Protein AF-A0A2V2XM21-F1 (afdb_monomer)

Foldseek 3Di:
DPDPCLQVVQQLLLCVLLQDPVNHPPVSHDDPQWDWDTGSNDIDIDHDLVSQVVSVVSSVVSCVVVVHDDDPPDDRPDCWDADLQWIHNHLADIHGHPVRVVVVVPDDDPVPDDPVRVCSVVSSLVSSCVSNVHDPVVPDPPDDDDDDDDDDD

Solvent-accessible surface area (backbone atoms only — not comparable to full-atom values): 9467 Å² total; per-residue (Å²): 136,91,54,91,61,48,57,61,55,37,30,53,52,43,26,47,39,62,25,31,60,93,73,31,62,68,95,72,19,63,56,93,74,44,47,70,50,69,56,41,85,47,78,45,71,46,56,53,72,70,54,35,53,54,51,50,54,50,31,51,52,40,24,56,76,67,74,45,88,75,74,86,87,70,82,78,92,59,64,57,51,74,55,91,53,28,30,32,63,46,98,84,44,79,42,76,23,70,70,44,54,53,52,61,70,69,50,66,59,83,94,66,54,49,70,70,55,49,50,54,50,53,52,49,54,52,50,54,22,61,70,69,72,46,69,63,73,84,80,60,76,88,62,95,71,79,95,76,88,93,76,88,132

Secondary structure (DSSP, 8-state):
---TTHHHHHHHHHHHHTT-TTTS-TTTSPPTTSEEEEETTEEEEES-HHHHHHHHHHHHHHHHHTTPPPPS---TT-SSEEETTEEEEETTEEEE-HHHHHHHHTSPPGGG--HHHHHHHHHHHHHHHHHHT--GGGT----S---------

Sequence (153 aa):
MGYKAGPGNFQIITSAIAVVTTVVHRLWAAPPLVRIDVWVGNIRIAGSKSDVTLWEALVLRNADSCHASLGEERESGATQYTFCRCNLITHQTVSLSEKFVRSVRAMPTLNSLTILEMEFMASYFLYAAAILCTRLCDYYLFHQGSATTIIRT

Organism: Trypanosoma cruzi (NCBI:txid5693)

Mean predicted aligned error: 11.37 Å

Radius of gyration: 17.37 Å; Cα contacts (8 Å, |Δi|>4): 137; chains: 1; bounding box: 31×37×48 Å

pLDDT: mean 73.5, std 16.23, range [30.84, 93.31]

Structure (mmCIF, N/CA/C/O backbone):
data_AF-A0A2V2XM21-F1
#
_entry.id   AF-A0A2V2XM21-F1
#
loop_
_atom_site.group_PDB
_atom_site.id
_atom_site.type_symbol
_atom_site.label_atom_id
_atom_site.label_alt_id
_atom_site.label_comp_id
_atom_site.label_asym_id
_atom_site.label_entity_id
_atom_site.label_seq_id
_atom_site.pdbx_PDB_ins_code
_atom_site.Cartn_x
_atom_site.Cartn_y
_atom_site.Cartn_z
_atom_site.occupancy
_atom_site.B_iso_or_equiv
_atom_site.auth_seq_id
_atom_site.auth_comp_id
_atom_site.auth_asym_id
_atom_site.auth_atom_id
_atom_site.pdbx_PDB_model_num
ATOM 1 N N . MET A 1 1 ? 16.791 -8.523 -6.151 1.00 57.81 1 MET A N 1
ATOM 2 C CA . MET A 1 1 ? 16.284 -7.411 -6.992 1.00 57.81 1 MET A CA 1
ATOM 3 C C . MET A 1 1 ? 16.375 -7.811 -8.459 1.00 57.81 1 MET A C 1
ATOM 5 O O . MET A 1 1 ? 17.261 -8.586 -8.783 1.00 57.81 1 MET A O 1
ATOM 9 N N . GLY A 1 2 ? 15.469 -7.329 -9.319 1.00 74.25 2 GLY A N 1
ATOM 10 C CA . GLY A 1 2 ? 15.536 -7.560 -10.775 1.00 74.25 2 GLY A CA 1
ATOM 11 C C . GLY A 1 2 ? 14.771 -8.778 -11.310 1.00 74.25 2 GLY A C 1
ATOM 12 O O . GLY A 1 2 ? 14.839 -9.062 -12.500 1.00 74.25 2 GLY A O 1
ATOM 13 N N . TYR A 1 3 ? 14.018 -9.493 -10.467 1.00 76.44 3 TYR A N 1
ATOM 14 C CA . TYR A 1 3 ? 13.134 -10.561 -10.936 1.00 76.44 3 TYR A CA 1
ATOM 15 C C . TYR A 1 3 ? 11.843 -9.975 -11.510 1.00 76.44 3 TYR A C 1
ATOM 17 O O . TYR A 1 3 ? 11.184 -9.170 -10.850 1.00 76.44 3 TYR A O 1
ATOM 25 N N . LYS A 1 4 ? 11.458 -10.417 -12.710 1.00 76.06 4 LYS A N 1
ATOM 26 C CA . LYS A 1 4 ? 10.330 -9.868 -13.477 1.00 76.06 4 LYS A CA 1
ATOM 27 C C . LYS A 1 4 ? 8.998 -9.886 -12.715 1.00 76.06 4 LYS A C 1
ATOM 29 O O . LYS A 1 4 ? 8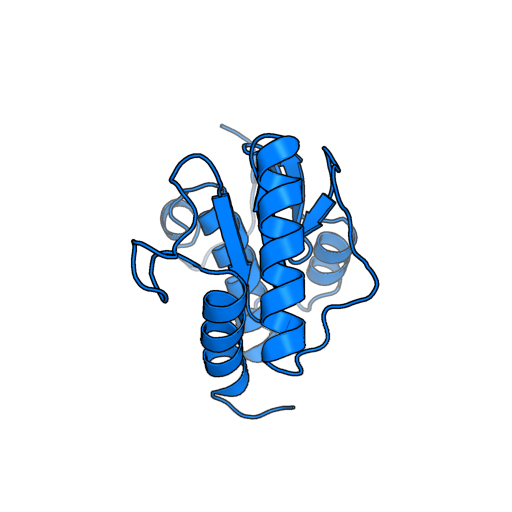.243 -8.928 -12.803 1.00 76.06 4 LYS A O 1
ATOM 34 N N . ALA A 1 5 ? 8.726 -10.931 -11.929 1.00 79.19 5 ALA A N 1
ATOM 35 C CA . ALA A 1 5 ? 7.512 -11.006 -11.106 1.00 79.19 5 ALA A CA 1
ATOM 36 C C . ALA A 1 5 ? 7.700 -10.471 -9.673 1.00 79.19 5 ALA A C 1
ATOM 38 O O . ALA A 1 5 ? 6.768 -10.502 -8.874 1.00 79.19 5 ALA A O 1
ATOM 39 N N . GLY A 1 6 ? 8.888 -9.957 -9.342 1.00 80.94 6 GLY A N 1
ATOM 40 C CA . GLY A 1 6 ? 9.203 -9.404 -8.025 1.00 80.94 6 GLY A CA 1
ATOM 41 C C . GLY A 1 6 ? 8.187 -8.355 -7.559 1.00 80.94 6 GLY A C 1
ATOM 42 O O . GLY A 1 6 ? 7.619 -8.544 -6.487 1.00 80.94 6 GLY A O 1
ATOM 43 N N . PRO A 1 7 ? 7.887 -7.311 -8.356 1.00 77.25 7 PRO A N 1
ATOM 44 C CA . PRO A 1 7 ? 6.923 -6.281 -7.966 1.00 77.25 7 PRO A CA 1
ATOM 45 C C . PRO A 1 7 ? 5.511 -6.820 -7.700 1.00 77.25 7 PRO A C 1
ATOM 47 O O . PRO A 1 7 ? 4.889 -6.429 -6.718 1.00 77.25 7 PRO A O 1
ATOM 50 N N . GLY A 1 8 ? 5.021 -7.748 -8.530 1.00 81.88 8 GLY A N 1
ATOM 51 C CA . GLY A 1 8 ? 3.691 -8.348 -8.366 1.00 81.88 8 GLY A CA 1
ATOM 52 C C . GLY A 1 8 ? 3.593 -9.245 -7.131 1.00 81.88 8 GLY A C 1
ATOM 53 O O . GLY A 1 8 ? 2.627 -9.161 -6.376 1.00 81.88 8 GLY A O 1
ATOM 54 N N . ASN A 1 9 ? 4.628 -10.045 -6.868 1.00 84.00 9 ASN A N 1
ATOM 55 C CA . ASN A 1 9 ? 4.696 -10.859 -5.654 1.00 84.00 9 ASN A CA 1
ATOM 56 C C . ASN A 1 9 ? 4.738 -9.977 -4.402 1.00 84.00 9 ASN A C 1
ATOM 58 O O . ASN A 1 9 ? 4.052 -10.259 -3.422 1.00 84.00 9 ASN A O 1
ATOM 62 N N . PHE A 1 10 ? 5.506 -8.886 -4.453 1.00 83.88 10 PHE A N 1
ATOM 63 C CA . PHE A 1 10 ? 5.593 -7.937 -3.350 1.00 83.88 10 PHE A CA 1
ATOM 64 C C . PHE A 1 10 ? 4.247 -7.251 -3.098 1.00 83.88 10 PHE A C 1
ATOM 66 O O . PHE A 1 10 ? 3.788 -7.242 -1.964 1.00 83.88 10 PHE A O 1
ATOM 73 N N . GLN A 1 11 ? 3.548 -6.819 -4.156 1.00 87.31 11 GLN A N 1
ATOM 74 C CA . GLN A 1 11 ? 2.197 -6.259 -4.055 1.00 87.31 11 GLN A CA 1
ATOM 75 C C . GLN A 1 11 ? 1.242 -7.198 -3.304 1.00 87.31 11 GLN A C 1
ATOM 77 O O . GLN A 1 11 ? 0.512 -6.737 -2.429 1.00 87.31 11 GLN A O 1
ATOM 82 N N . ILE A 1 12 ? 1.234 -8.497 -3.622 1.00 87.94 12 ILE A N 1
ATOM 83 C CA . ILE A 1 12 ? 0.342 -9.476 -2.977 1.00 87.94 12 ILE A CA 1
ATOM 84 C C . ILE A 1 12 ? 0.697 -9.641 -1.497 1.00 87.94 12 ILE A C 1
ATOM 86 O O . ILE A 1 12 ? -0.188 -9.570 -0.645 1.00 87.94 12 ILE A O 1
ATOM 90 N N . ILE A 1 13 ? 1.984 -9.815 -1.185 1.00 90.06 13 ILE A N 1
ATOM 91 C CA . ILE A 1 13 ? 2.459 -9.998 0.192 1.00 90.06 13 ILE A CA 1
ATOM 92 C C . ILE A 1 13 ? 2.146 -8.757 1.034 1.00 90.06 13 ILE A C 1
ATOM 94 O O . ILE A 1 13 ? 1.541 -8.865 2.099 1.00 90.06 13 ILE A O 1
ATOM 98 N N . THR A 1 14 ? 2.488 -7.568 0.540 1.00 91.19 14 THR A N 1
ATOM 99 C CA . THR A 1 14 ? 2.218 -6.305 1.232 1.00 91.19 14 THR A CA 1
ATOM 100 C C . THR A 1 14 ? 0.715 -6.059 1.379 1.00 91.19 14 THR A C 1
ATOM 102 O O . THR A 1 14 ? 0.283 -5.584 2.424 1.00 91.19 14 THR A O 1
ATOM 105 N N . SER A 1 15 ? -0.106 -6.458 0.401 1.00 91.44 15 SER A N 1
ATOM 106 C CA . SER A 1 15 ? -1.573 -6.373 0.502 1.00 91.44 15 SER A CA 1
ATOM 107 C C . SER A 1 15 ? -2.149 -7.312 1.561 1.00 91.44 15 SER A C 1
ATOM 109 O O . SER A 1 15 ? -3.106 -6.946 2.241 1.00 91.44 15 SER A O 1
ATOM 111 N N . ALA A 1 16 ? -1.565 -8.501 1.736 1.00 92.31 16 ALA A N 1
ATOM 112 C CA . ALA A 1 16 ? -1.955 -9.427 2.794 1.00 92.31 16 ALA A CA 1
ATOM 113 C C . ALA A 1 16 ? -1.573 -8.892 4.184 1.00 92.31 16 ALA A C 1
ATOM 115 O O . ALA A 1 16 ? -2.406 -8.899 5.088 1.00 92.31 16 ALA A O 1
ATOM 116 N N . ILE A 1 17 ? -0.356 -8.353 4.336 1.00 92.62 17 ILE A N 1
ATOM 117 C CA . ILE A 1 17 ? 0.110 -7.709 5.579 1.00 92.62 17 ILE A CA 1
ATOM 118 C C . ILE A 1 17 ? -0.785 -6.518 5.944 1.00 92.62 17 ILE A C 1
ATOM 120 O O . ILE A 1 17 ? -1.172 -6.371 7.104 1.00 92.62 17 ILE A O 1
ATOM 124 N N . ALA A 1 18 ? -1.140 -5.706 4.944 1.00 92.00 18 ALA A N 1
ATOM 125 C CA . ALA A 1 18 ? -2.018 -4.548 5.070 1.00 92.00 18 ALA A CA 1
ATOM 126 C C . ALA A 1 18 ? -3.508 -4.905 5.183 1.00 92.00 18 ALA A C 1
ATOM 128 O O . ALA A 1 18 ? -4.330 -4.028 5.416 1.00 92.00 18 ALA A O 1
ATOM 129 N N . VAL A 1 19 ? -3.867 -6.183 5.040 1.00 92.06 19 VAL A N 1
ATOM 130 C CA . VAL A 1 19 ? -5.228 -6.684 5.268 1.00 92.06 19 VAL A CA 1
ATOM 131 C C . VAL A 1 19 ? -6.251 -6.086 4.281 1.00 92.06 19 VAL A C 1
ATOM 133 O O . VAL A 1 19 ? -7.395 -5.766 4.615 1.00 92.06 19 VAL A O 1
ATOM 136 N N . VAL A 1 20 ? -5.823 -5.949 3.020 1.00 89.31 20 VAL A N 1
ATOM 137 C CA . VAL A 1 20 ? -6.618 -5.393 1.913 1.00 89.31 20 VAL A CA 1
ATOM 138 C C . VAL A 1 20 ? -7.742 -6.350 1.515 1.00 89.31 20 VAL A C 1
ATOM 140 O O . VAL A 1 20 ? -7.506 -7.521 1.221 1.00 89.31 20 VAL A O 1
ATOM 143 N N . THR A 1 21 ? -8.967 -5.827 1.424 1.00 83.62 21 THR A N 1
ATOM 144 C CA . THR A 1 21 ? -10.221 -6.572 1.178 1.00 83.62 21 THR A CA 1
ATOM 145 C C . THR A 1 21 ? -10.242 -7.437 -0.086 1.00 83.62 21 THR A C 1
ATOM 147 O O . THR A 1 21 ? -11.028 -8.378 -0.161 1.00 83.62 21 THR A O 1
ATOM 150 N N . THR A 1 22 ? -9.417 -7.129 -1.088 1.00 85.06 22 THR A N 1
ATOM 151 C CA . THR A 1 22 ? -9.307 -7.907 -2.333 1.00 85.06 22 THR A CA 1
ATOM 152 C C . THR A 1 22 ? -8.387 -9.121 -2.209 1.00 85.06 22 THR A C 1
ATOM 154 O O . THR A 1 22 ? -8.439 -10.002 -3.062 1.00 85.06 22 THR A O 1
ATOM 157 N N . VAL A 1 23 ? -7.541 -9.166 -1.175 1.00 86.81 23 VAL A N 1
ATOM 158 C CA . VAL A 1 23 ? -6.522 -10.208 -0.972 1.00 86.81 23 VAL A CA 1
ATOM 159 C C . VAL A 1 23 ? -6.833 -11.066 0.248 1.00 86.81 23 VAL A C 1
ATOM 161 O O . VAL A 1 23 ? -6.596 -12.271 0.223 1.00 86.81 23 VAL A O 1
ATOM 164 N N . VAL A 1 24 ? -7.384 -10.473 1.309 1.00 86.38 24 VAL A N 1
ATOM 165 C CA . VAL A 1 24 ? -7.716 -11.186 2.549 1.00 86.38 24 VAL A CA 1
ATOM 166 C C . VAL A 1 24 ? -9.216 -11.402 2.699 1.00 86.38 24 VAL A C 1
ATOM 168 O O . VAL A 1 24 ? -10.043 -10.687 2.133 1.00 86.38 24 VAL A O 1
ATOM 171 N N . HIS A 1 25 ? -9.585 -12.391 3.512 1.00 87.12 25 HIS A N 1
ATOM 172 C CA . HIS A 1 25 ? -10.983 -12.687 3.792 1.00 87.12 25 HIS A CA 1
ATOM 173 C C . HIS A 1 25 ? -11.693 -11.484 4.436 1.00 87.12 25 HIS A C 1
ATOM 175 O O . HIS A 1 25 ? -11.171 -10.867 5.364 1.00 87.12 25 HIS A O 1
ATOM 181 N N . ARG A 1 26 ? -12.927 -11.190 4.002 1.00 80.12 26 ARG A N 1
ATOM 182 C CA . ARG A 1 26 ? -13.697 -10.000 4.421 1.00 80.12 26 ARG A CA 1
ATOM 183 C C . ARG A 1 26 ? -13.805 -9.823 5.940 1.00 80.12 26 ARG A C 1
ATOM 185 O O . ARG A 1 26 ? -13.796 -8.697 6.409 1.00 80.12 26 ARG A O 1
ATOM 192 N N . LEU A 1 27 ? -13.907 -10.917 6.697 1.00 82.75 27 LEU A N 1
ATOM 193 C CA . LEU A 1 27 ? -14.004 -10.878 8.169 1.00 82.75 27 LEU A CA 1
ATOM 194 C C . LEU A 1 27 ? -12.739 -10.341 8.860 1.00 82.75 27 LEU A C 1
ATOM 196 O O . LEU A 1 27 ? -12.796 -9.967 10.023 1.00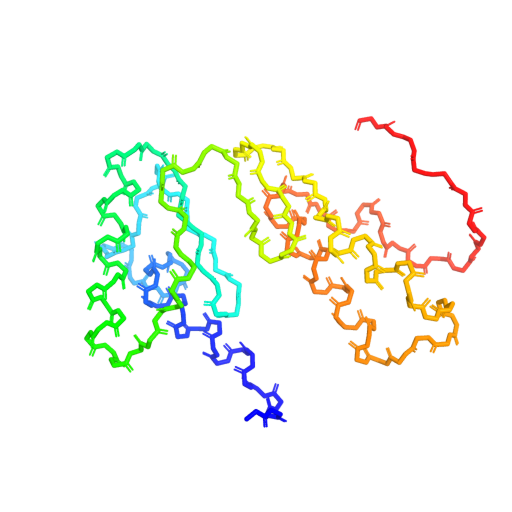 82.75 27 LEU A O 1
ATOM 200 N N . TRP A 1 28 ? -11.610 -10.359 8.158 1.00 82.19 28 TRP A N 1
ATOM 201 C CA . TRP A 1 28 ? -10.307 -9.927 8.654 1.00 82.19 28 TRP A CA 1
ATOM 202 C C . TRP A 1 28 ? -9.944 -8.575 8.041 1.00 82.19 28 TRP A C 1
ATOM 204 O O . TRP A 1 28 ? -9.173 -7.831 8.629 1.00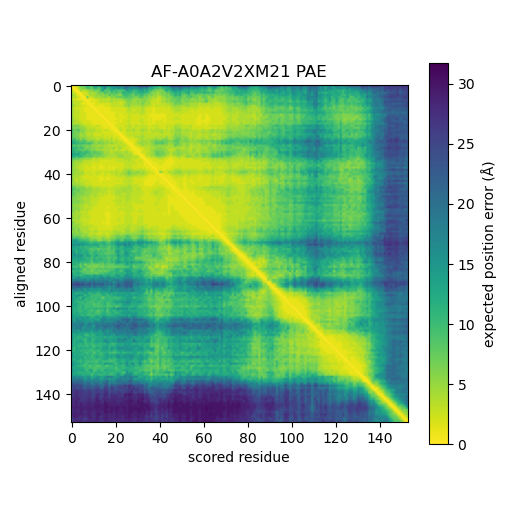 82.19 28 TRP A O 1
ATOM 214 N N . ALA A 1 29 ? -10.531 -8.265 6.882 1.00 84.00 29 ALA A N 1
ATOM 215 C CA . ALA A 1 29 ? -10.328 -7.051 6.118 1.00 84.00 29 ALA A CA 1
ATOM 216 C C . ALA A 1 29 ? -10.709 -5.774 6.876 1.00 84.00 29 ALA A C 1
ATOM 218 O O . ALA A 1 29 ? -11.624 -5.762 7.703 1.00 84.00 29 ALA A O 1
ATOM 219 N N . ALA A 1 30 ? -10.039 -4.678 6.522 1.00 83.25 30 ALA A N 1
ATOM 220 C CA . ALA A 1 30 ? -10.387 -3.370 7.048 1.00 83.25 30 ALA A CA 1
ATOM 221 C C . ALA A 1 30 ? -11.845 -2.986 6.730 1.00 83.25 30 ALA A C 1
ATOM 223 O O . ALA A 1 30 ? -12.323 -3.234 5.615 1.00 83.25 30 ALA A O 1
ATOM 224 N N . PRO A 1 31 ? -12.578 -2.394 7.695 1.00 82.69 31 PRO A N 1
ATOM 225 C CA . PRO A 1 31 ? -13.938 -1.938 7.466 1.00 82.69 31 PRO A CA 1
ATOM 226 C C . PRO A 1 31 ? -13.939 -0.794 6.441 1.00 82.69 31 PRO A C 1
ATOM 228 O O . PRO A 1 31 ? -12.949 -0.072 6.339 1.00 82.69 31 PRO A O 1
ATOM 231 N N . PRO A 1 32 ? -15.059 -0.539 5.737 1.00 78.75 32 PRO A N 1
ATOM 232 C CA . PRO A 1 32 ? -15.133 0.484 4.682 1.00 78.75 32 PRO A CA 1
ATOM 233 C C . PRO A 1 32 ? -14.762 1.912 5.122 1.00 78.75 32 PRO A C 1
ATOM 235 O O . PRO A 1 32 ? -14.487 2.768 4.284 1.00 78.75 32 PRO A O 1
ATOM 238 N N . LEU A 1 33 ? -14.780 2.173 6.431 1.00 83.69 33 LEU A N 1
ATOM 239 C CA . LEU A 1 33 ? -14.387 3.442 7.046 1.00 83.69 33 LEU A CA 1
ATOM 240 C C . LEU A 1 33 ? -12.868 3.678 7.022 1.00 83.69 33 LEU A C 1
ATOM 242 O O . LEU A 1 33 ? -12.426 4.817 7.157 1.00 83.69 33 LEU A O 1
ATOM 246 N N . VAL A 1 34 ? -12.078 2.621 6.823 1.00 85.81 34 VAL A N 1
ATOM 247 C CA . VAL A 1 34 ? -10.618 2.668 6.756 1.00 85.81 34 VAL A CA 1
ATOM 248 C C . VAL A 1 34 ? -10.186 2.354 5.340 1.00 85.81 34 VAL A C 1
ATOM 250 O O . VAL A 1 34 ? -10.433 1.272 4.809 1.00 85.81 34 VAL A O 1
ATOM 253 N N . ARG A 1 35 ? -9.525 3.322 4.713 1.00 86.25 35 ARG A N 1
ATOM 254 C CA . ARG A 1 35 ? -8.944 3.159 3.386 1.00 86.25 35 ARG A CA 1
ATOM 255 C C . ARG A 1 35 ? -7.517 2.667 3.529 1.00 86.25 35 ARG A C 1
ATOM 257 O O . ARG A 1 35 ? -6.710 3.309 4.198 1.00 86.25 35 ARG A O 1
ATOM 264 N N . ILE A 1 36 ? -7.233 1.541 2.887 1.00 86.75 36 ILE A N 1
ATOM 265 C CA . ILE A 1 36 ? -5.899 0.960 2.820 1.00 86.75 36 ILE A CA 1
ATOM 266 C C . ILE A 1 36 ? -5.473 0.938 1.358 1.00 86.75 36 ILE A C 1
ATOM 268 O O . ILE A 1 36 ? -6.051 0.208 0.555 1.00 86.75 36 ILE A O 1
ATOM 272 N N . ASP A 1 37 ? -4.457 1.732 1.036 1.00 85.75 37 ASP A N 1
ATOM 273 C CA . ASP A 1 37 ? -3.844 1.772 -0.286 1.00 85.75 37 ASP A CA 1
ATOM 274 C C . ASP A 1 37 ? -2.490 1.059 -0.214 1.00 85.75 37 ASP A C 1
ATOM 276 O O . ASP A 1 37 ? -1.638 1.408 0.604 1.00 85.75 37 ASP A O 1
ATOM 280 N N . VAL A 1 38 ? -2.266 0.069 -1.078 1.00 86.94 38 VAL A N 1
ATOM 281 C CA . VAL A 1 38 ? -0.986 -0.647 -1.157 1.00 86.94 38 VAL A CA 1
ATOM 282 C C . VAL A 1 38 ? -0.378 -0.472 -2.532 1.00 86.94 38 VAL A C 1
ATOM 284 O O . VAL A 1 38 ? -1.039 -0.703 -3.544 1.00 86.94 38 VAL A O 1
ATOM 287 N N . TRP A 1 39 ? 0.902 -0.113 -2.562 1.00 85.94 39 TRP A N 1
ATOM 288 C CA . TRP A 1 39 ? 1.668 -0.004 -3.794 1.00 85.94 39 TRP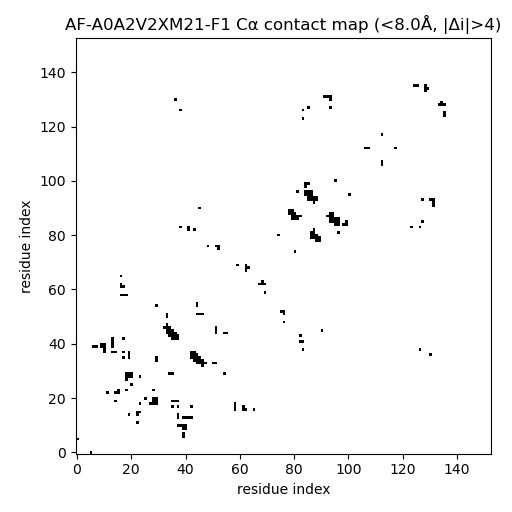 A CA 1
ATOM 289 C C . TRP A 1 39 ? 3.056 -0.615 -3.657 1.00 85.94 39 TRP A C 1
ATOM 291 O O . TRP A 1 39 ? 3.963 -0.035 -3.050 1.00 85.94 39 TRP A O 1
ATOM 301 N N . VAL A 1 40 ? 3.216 -1.778 -4.281 1.00 84.06 40 VAL A N 1
ATOM 302 C CA . VAL A 1 40 ? 4.376 -2.662 -4.224 1.00 84.06 40 VAL A CA 1
ATOM 303 C C . VAL A 1 40 ? 4.728 -2.976 -2.775 1.00 84.06 40 VAL A C 1
ATOM 305 O O . VAL A 1 40 ? 4.212 -3.943 -2.239 1.00 84.06 40 VAL A O 1
ATOM 308 N N . GLY A 1 41 ? 5.572 -2.160 -2.143 1.00 84.12 41 GLY A N 1
ATOM 309 C CA . GLY A 1 41 ? 5.993 -2.309 -0.749 1.00 84.12 41 GLY A CA 1
ATOM 310 C C . GLY A 1 41 ? 5.482 -1.227 0.196 1.00 84.12 41 GLY A C 1
ATOM 311 O O . GLY A 1 41 ? 5.761 -1.286 1.387 1.00 84.12 41 GLY A O 1
ATOM 312 N N . ASN A 1 42 ? 4.773 -0.224 -0.318 1.00 86.25 42 ASN A N 1
ATOM 313 C CA . ASN A 1 42 ? 4.300 0.909 0.466 1.00 86.25 42 ASN A CA 1
ATOM 314 C C . ASN A 1 42 ? 2.851 0.670 0.899 1.00 86.25 42 ASN A C 1
ATOM 316 O O . ASN A 1 42 ? 2.042 0.199 0.097 1.00 86.25 42 ASN A O 1
ATOM 320 N N . ILE A 1 43 ? 2.521 1.033 2.139 1.00 88.00 43 ILE A N 1
ATOM 321 C CA . ILE A 1 43 ? 1.173 0.927 2.713 1.00 88.00 43 ILE A CA 1
ATOM 322 C C . ILE A 1 43 ? 0.727 2.308 3.182 1.00 88.00 43 ILE A C 1
ATOM 324 O O . ILE A 1 43 ? 1.452 2.985 3.908 1.00 88.00 43 ILE A O 1
ATOM 328 N N . ARG A 1 44 ? -0.466 2.722 2.769 1.00 87.38 44 ARG A N 1
ATOM 329 C CA . ARG A 1 44 ? -1.135 3.939 3.218 1.00 87.38 44 ARG A CA 1
ATOM 330 C C . ARG A 1 44 ? -2.416 3.542 3.933 1.00 87.38 44 ARG A C 1
ATOM 332 O O . ARG A 1 44 ? -3.234 2.825 3.370 1.00 87.38 44 ARG A O 1
ATOM 339 N N . ILE A 1 45 ? -2.591 4.034 5.155 1.00 88.00 45 ILE A N 1
ATOM 340 C CA . ILE A 1 45 ? -3.797 3.838 5.964 1.00 88.00 45 ILE A CA 1
ATOM 341 C C . ILE A 1 45 ? -4.408 5.213 6.192 1.00 88.00 45 ILE A C 1
ATOM 343 O O . ILE A 1 45 ? -3.722 6.142 6.615 1.00 88.00 45 ILE A O 1
ATOM 347 N N . ALA A 1 46 ? -5.686 5.362 5.876 1.00 86.12 46 ALA A N 1
ATOM 348 C CA . ALA A 1 46 ? -6.361 6.641 5.966 1.00 86.12 46 ALA A CA 1
ATOM 349 C C . ALA A 1 46 ? -7.779 6.455 6.525 1.00 86.12 46 ALA A C 1
ATOM 351 O O . ALA A 1 46 ? -8.524 5.584 6.079 1.00 86.12 46 ALA A O 1
ATOM 352 N N . GLY A 1 47 ? -8.166 7.288 7.487 1.00 85.88 47 GLY A N 1
ATOM 353 C CA . GLY A 1 47 ? -9.434 7.182 8.208 1.00 85.88 47 GLY A CA 1
ATOM 354 C C . GLY A 1 47 ? -9.444 8.085 9.439 1.00 85.88 47 GLY A C 1
ATOM 355 O O . GLY A 1 47 ? -8.674 9.045 9.516 1.00 85.88 47 GLY A O 1
ATOM 356 N N . SER A 1 48 ? -10.298 7.777 10.419 1.00 86.62 48 SER A N 1
ATOM 357 C CA . SER A 1 48 ? -10.261 8.472 11.710 1.00 86.62 48 SER A CA 1
ATOM 358 C C . SER A 1 48 ? -8.938 8.199 12.437 1.00 86.62 48 SER A C 1
ATOM 360 O O . SER A 1 48 ? -8.304 7.168 12.220 1.00 86.62 48 SER A O 1
ATOM 362 N N . LYS A 1 49 ? -8.514 9.099 13.334 1.00 85.81 49 LYS A N 1
ATOM 363 C CA . LYS A 1 49 ? -7.260 8.926 14.088 1.00 85.81 49 LYS A CA 1
ATOM 364 C C . LYS A 1 49 ? -7.224 7.596 14.850 1.00 85.81 49 LYS A C 1
ATOM 366 O O . LYS A 1 49 ? -6.218 6.900 14.797 1.00 85.81 49 LYS A O 1
ATOM 371 N N . SER A 1 50 ? -8.318 7.238 15.526 1.00 87.44 50 SER A N 1
ATOM 372 C CA . SER A 1 50 ? -8.427 5.975 16.265 1.00 87.44 50 SER A CA 1
ATOM 373 C C . SER A 1 50 ? -8.330 4.762 15.349 1.00 87.44 50 SER A C 1
ATOM 375 O O . SER A 1 50 ? -7.643 3.802 15.688 1.00 87.44 50 SER A O 1
ATOM 377 N N . ASP A 1 51 ? -8.967 4.821 14.178 1.00 89.06 51 ASP A N 1
ATOM 378 C CA . ASP A 1 51 ? -8.905 3.722 13.222 1.00 89.06 51 ASP A CA 1
ATOM 379 C C . ASP A 1 51 ? -7.500 3.580 12.635 1.00 89.06 51 ASP A C 1
ATOM 381 O O . ASP A 1 51 ? -6.960 2.480 12.602 1.00 89.06 51 ASP A O 1
ATOM 385 N N . VAL A 1 52 ? -6.877 4.686 12.215 1.00 88.19 52 VAL A N 1
ATOM 386 C CA . VAL A 1 52 ? -5.513 4.677 11.667 1.00 88.19 52 VAL A CA 1
ATOM 387 C C . VAL A 1 52 ? -4.537 4.078 12.676 1.00 88.19 52 VAL A C 1
ATOM 389 O O . VAL A 1 52 ? -3.772 3.197 12.305 1.00 88.19 52 VAL A O 1
ATOM 392 N N . THR A 1 53 ? -4.604 4.473 13.952 1.00 89.62 53 THR A N 1
ATOM 393 C CA . THR A 1 53 ? -3.740 3.911 15.002 1.00 89.62 53 THR A CA 1
ATOM 394 C C . THR A 1 53 ? -3.980 2.414 15.219 1.00 89.62 53 THR A C 1
ATOM 396 O O . THR A 1 53 ? -3.022 1.652 15.351 1.00 89.62 53 THR A O 1
ATOM 399 N N . LEU A 1 54 ? -5.242 1.970 15.238 1.00 90.75 54 LEU A N 1
ATOM 400 C CA . LEU A 1 54 ? -5.579 0.552 15.391 1.00 90.75 54 LEU A CA 1
ATOM 401 C C . LEU A 1 54 ? -5.030 -0.283 14.226 1.00 90.75 54 LEU A C 1
ATOM 403 O O . LEU A 1 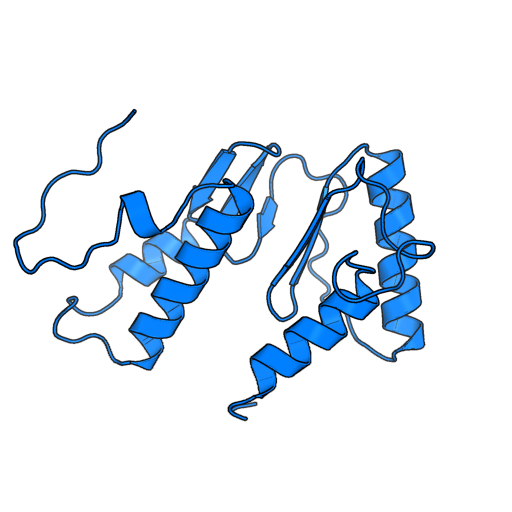54 ? -4.408 -1.325 14.440 1.00 90.75 54 LEU A O 1
ATOM 407 N N . TRP A 1 55 ? -5.252 0.178 12.996 1.00 91.25 55 TRP A N 1
ATOM 408 C CA . TRP A 1 55 ? -4.822 -0.533 11.796 1.00 91.25 55 TRP A CA 1
ATOM 409 C C . TRP A 1 55 ? -3.312 -0.483 11.603 1.00 91.25 55 TRP A C 1
ATOM 411 O O . TRP A 1 55 ? -2.733 -1.487 11.205 1.00 91.25 55 TRP A O 1
ATOM 421 N N . GLU A 1 56 ? -2.654 0.620 11.954 1.00 90.75 56 GLU A N 1
ATOM 422 C CA . GLU A 1 56 ? -1.194 0.699 11.986 1.00 90.75 56 GLU A CA 1
ATOM 423 C C . GLU A 1 56 ? -0.612 -0.375 12.914 1.00 90.75 56 GLU A C 1
ATOM 425 O O . GLU A 1 56 ? 0.228 -1.165 12.485 1.00 90.75 56 GLU A O 1
ATOM 430 N N . ALA A 1 57 ? -1.112 -0.489 14.150 1.00 91.88 57 ALA A N 1
ATOM 431 C CA . ALA A 1 57 ? -0.662 -1.522 15.084 1.00 91.88 57 ALA A CA 1
ATOM 432 C C . ALA A 1 57 ? -0.880 -2.947 14.540 1.00 91.88 57 ALA A C 1
ATOM 434 O O . ALA A 1 57 ? -0.028 -3.822 14.713 1.00 91.88 57 ALA A O 1
ATOM 435 N N . LEU A 1 58 ? -1.998 -3.181 13.847 1.00 92.25 58 LEU A N 1
ATOM 436 C CA . LEU A 1 58 ? -2.311 -4.474 13.243 1.00 92.25 58 LEU A CA 1
ATOM 437 C C . LEU A 1 58 ? -1.367 -4.808 12.079 1.00 92.25 58 LEU A C 1
ATOM 439 O O . LEU A 1 58 ? -0.851 -5.924 12.007 1.00 92.25 58 LEU A O 1
ATOM 443 N N . VAL A 1 59 ? -1.082 -3.837 11.211 1.00 91.88 59 VAL A N 1
ATOM 444 C CA . VAL A 1 59 ? -0.119 -3.981 10.111 1.00 91.88 59 VAL A CA 1
ATOM 445 C C . VAL A 1 59 ? 1.284 -4.267 10.640 1.00 91.88 59 VAL A C 1
ATOM 447 O O . VAL A 1 59 ? 1.952 -5.163 10.127 1.00 91.88 59 VAL A O 1
ATOM 450 N N . LEU A 1 60 ? 1.713 -3.576 11.700 1.00 91.56 60 LEU A N 1
ATOM 451 C CA . LEU A 1 60 ? 3.003 -3.828 12.345 1.00 91.56 60 LEU A CA 1
ATOM 452 C C . LEU A 1 60 ? 3.087 -5.246 12.913 1.00 91.56 60 LEU A C 1
ATOM 454 O O . LEU A 1 60 ? 4.073 -5.942 12.681 1.00 91.56 60 LEU A O 1
ATOM 458 N N . ARG A 1 61 ? 2.035 -5.701 13.602 1.00 93.25 61 ARG A N 1
ATOM 459 C CA . ARG A 1 61 ? 1.964 -7.065 14.140 1.00 93.25 61 ARG A CA 1
ATOM 460 C C . ARG A 1 61 ? 2.030 -8.116 13.032 1.00 93.25 61 ARG A C 1
ATOM 462 O O . ARG A 1 61 ? 2.698 -9.138 13.191 1.00 93.25 61 ARG A O 1
ATOM 469 N N . ASN A 1 62 ? 1.323 -7.892 11.927 1.00 93.31 62 ASN A N 1
ATOM 470 C CA . ASN A 1 62 ? 1.329 -8.806 10.789 1.00 93.31 62 ASN A CA 1
ATOM 471 C C . ASN A 1 62 ? 2.700 -8.850 10.119 1.00 93.31 62 ASN A C 1
ATOM 473 O O . ASN A 1 62 ? 3.189 -9.933 9.819 1.00 93.31 62 ASN A O 1
ATOM 477 N N . ALA A 1 63 ? 3.333 -7.692 9.928 1.00 92.06 63 ALA A N 1
ATOM 478 C CA . ALA A 1 63 ? 4.677 -7.615 9.377 1.00 92.06 63 ALA A CA 1
ATOM 479 C C . ALA A 1 63 ? 5.678 -8.384 10.251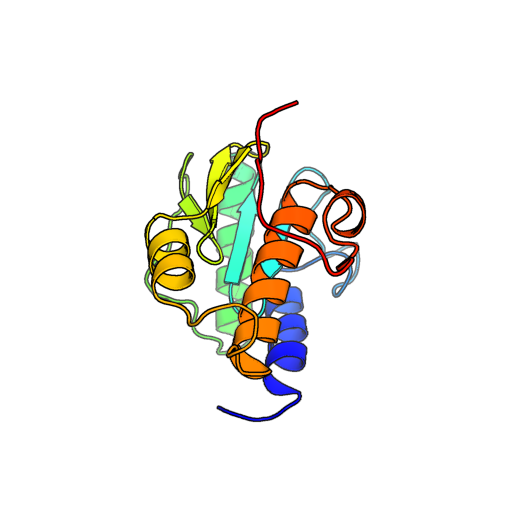 1.00 92.06 63 ALA A C 1
ATOM 481 O O . ALA A 1 63 ? 6.403 -9.225 9.729 1.00 92.06 63 ALA A O 1
ATOM 482 N N . ASP A 1 64 ? 5.642 -8.185 11.570 1.00 93.12 64 ASP A N 1
ATOM 483 C CA . ASP A 1 64 ? 6.494 -8.904 12.525 1.00 93.12 64 ASP A CA 1
ATOM 484 C C . ASP A 1 64 ? 6.253 -10.423 12.487 1.00 93.12 64 ASP A C 1
ATOM 486 O O . ASP A 1 64 ? 7.191 -11.211 12.358 1.00 93.12 64 ASP A O 1
ATOM 490 N N . SER A 1 65 ? 4.981 -10.839 12.458 1.00 92.06 65 SER A N 1
ATOM 491 C CA . SER A 1 65 ? 4.592 -12.254 12.324 1.00 92.06 65 SER A CA 1
ATOM 492 C C . SER A 1 65 ? 5.073 -12.879 11.009 1.00 92.06 65 SER A C 1
ATOM 494 O O . SER A 1 65 ? 5.327 -14.079 10.946 1.00 92.06 65 SER A O 1
ATOM 496 N N . CYS A 1 66 ? 5.186 -12.076 9.950 1.00 90.25 66 CYS A N 1
ATOM 497 C CA . CYS A 1 66 ? 5.703 -12.483 8.647 1.00 90.25 66 CYS A CA 1
ATOM 498 C C . CYS A 1 66 ? 7.220 -12.278 8.503 1.00 90.25 66 CYS A C 1
ATOM 500 O O . CYS A 1 66 ? 7.744 -12.479 7.408 1.00 90.25 66 CYS A O 1
ATOM 502 N N . HIS A 1 67 ? 7.922 -11.859 9.564 1.00 91.25 67 HIS A N 1
ATOM 503 C CA . HIS A 1 67 ? 9.338 -11.480 9.532 1.00 91.25 67 HIS A CA 1
ATOM 504 C C . HIS A 1 67 ? 9.669 -10.440 8.443 1.00 91.25 67 HIS A C 1
ATOM 506 O O . HIS A 1 67 ? 10.754 -10.441 7.858 1.00 91.25 67 HIS A O 1
ATOM 512 N N . ALA A 1 68 ? 8.717 -9.551 8.154 1.00 89.38 68 ALA A N 1
ATOM 513 C CA . ALA A 1 68 ? 8.849 -8.473 7.190 1.00 89.38 68 ALA A CA 1
ATOM 514 C C . ALA A 1 68 ? 9.257 -7.176 7.898 1.00 89.38 68 ALA A C 1
ATOM 516 O O . ALA A 1 68 ? 8.601 -6.726 8.838 1.00 89.38 68 ALA A O 1
ATOM 517 N N . SER A 1 69 ? 10.321 -6.535 7.417 1.00 85.44 69 SER A N 1
ATOM 518 C CA . SER A 1 69 ? 10.714 -5.209 7.885 1.00 85.44 69 SER A CA 1
ATOM 519 C C . SER A 1 69 ? 9.892 -4.125 7.185 1.00 85.44 69 SER A C 1
ATOM 521 O O . SER A 1 69 ? 9.794 -4.076 5.959 1.00 85.44 69 SER A O 1
ATOM 523 N N . LEU A 1 70 ? 9.303 -3.229 7.976 1.00 80.75 70 LEU A N 1
ATOM 524 C CA . LEU A 1 70 ? 8.695 -1.990 7.492 1.00 80.75 70 LEU A CA 1
ATOM 525 C C . LEU A 1 70 ? 9.662 -0.840 7.764 1.00 80.75 70 LEU A C 1
ATOM 527 O O . LEU A 1 70 ? 10.213 -0.768 8.865 1.00 80.75 70 LEU A O 1
ATOM 531 N N . GLY A 1 71 ? 9.850 0.033 6.770 1.00 72.94 71 GLY A N 1
ATOM 532 C CA . GLY A 1 71 ? 10.812 1.137 6.810 1.00 72.94 71 GLY A CA 1
ATOM 533 C C . GLY A 1 71 ? 10.694 2.028 8.053 1.00 72.94 71 GLY A C 1
ATOM 534 O O . GLY A 1 71 ? 9.646 2.089 8.703 1.00 72.94 71 GLY A O 1
ATOM 535 N N . GLU A 1 72 ? 11.798 2.699 8.382 1.00 64.69 72 GLU A N 1
ATOM 536 C CA . GLU A 1 72 ? 11.911 3.597 9.541 1.00 64.69 72 GLU A CA 1
ATOM 537 C C . GLU A 1 72 ? 11.179 4.935 9.327 1.00 64.69 72 GLU A C 1
ATOM 539 O O . GLU A 1 72 ? 10.692 5.523 10.291 1.00 64.69 72 GLU A O 1
ATOM 544 N N . GLU A 1 73 ? 11.027 5.387 8.074 1.00 66.44 73 GLU A N 1
ATOM 545 C CA . GLU A 1 73 ? 10.170 6.526 7.712 1.00 66.44 73 GLU A CA 1
ATOM 546 C C . GLU A 1 73 ? 8.691 6.134 7.865 1.00 66.44 73 GLU A C 1
ATOM 548 O O . GLU A 1 73 ? 8.062 5.604 6.947 1.00 66.44 73 GLU A O 1
ATOM 553 N N . ARG A 1 74 ? 8.140 6.374 9.058 1.00 74.06 74 ARG A N 1
ATOM 554 C CA . ARG A 1 74 ? 6.720 6.189 9.376 1.00 74.06 74 ARG A CA 1
ATOM 555 C C . ARG A 1 74 ? 6.109 7.531 9.745 1.00 74.06 74 ARG A C 1
ATOM 557 O O . ARG A 1 74 ? 6.452 8.121 10.765 1.00 74.06 74 ARG A O 1
ATOM 564 N N . GLU A 1 75 ? 5.180 7.998 8.925 1.00 75.00 75 GLU A N 1
ATOM 565 C CA . GLU A 1 75 ? 4.449 9.244 9.155 1.00 75.00 75 GLU A CA 1
ATOM 566 C C . GLU A 1 75 ? 3.044 8.923 9.691 1.00 75.00 75 GLU A C 1
ATOM 568 O O . GLU A 1 75 ? 2.078 8.826 8.935 1.00 75.00 75 GLU A O 1
ATOM 573 N N . SER A 1 76 ? 2.923 8.716 11.009 1.00 73.44 76 SER A N 1
ATOM 574 C CA . SER A 1 76 ? 1.629 8.454 11.661 1.00 73.44 76 SER A CA 1
ATOM 575 C C . SER A 1 76 ? 0.914 9.757 12.035 1.00 73.44 76 SER A C 1
ATOM 577 O O . SER A 1 76 ? 1.525 10.713 12.513 1.00 73.44 76 SER A O 1
ATOM 579 N N . GLY A 1 77 ? -0.403 9.811 11.813 1.00 74.25 77 GLY A N 1
ATOM 580 C CA . GLY A 1 77 ? -1.243 10.963 12.168 1.00 74.25 77 GLY A CA 1
ATOM 581 C C . GLY A 1 77 ? -1.020 12.226 11.327 1.00 74.25 77 GLY A C 1
ATOM 582 O O . GLY A 1 77 ? -1.521 13.291 11.692 1.00 74.25 77 GLY A O 1
ATOM 583 N N . ALA A 1 78 ? -0.289 12.123 10.215 1.00 76.12 78 ALA A N 1
ATOM 584 C CA . ALA A 1 78 ? -0.018 13.244 9.330 1.00 76.12 78 ALA A CA 1
ATOM 585 C C . ALA A 1 78 ? -1.261 13.622 8.506 1.00 76.12 78 ALA A C 1
ATOM 587 O O . ALA A 1 78 ? -1.920 12.774 7.902 1.00 76.12 78 ALA A O 1
ATOM 588 N N . THR A 1 79 ? -1.573 14.918 8.453 1.00 69.75 79 THR A N 1
ATOM 589 C CA . THR A 1 79 ? -2.581 15.460 7.526 1.00 69.75 79 THR A CA 1
ATOM 590 C C . THR A 1 79 ? -2.024 15.600 6.113 1.00 69.75 79 THR A C 1
ATOM 592 O O . THR A 1 79 ? -2.789 15.531 5.155 1.00 69.75 79 THR A O 1
ATOM 595 N N . GLN A 1 80 ? -0.700 15.744 5.987 1.00 69.19 80 GLN A N 1
ATOM 596 C CA . GLN A 1 80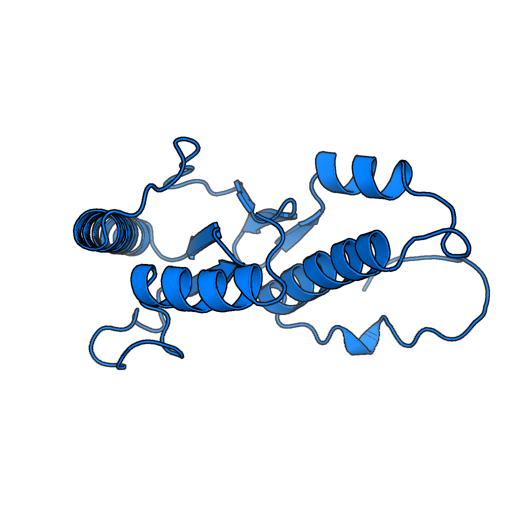 ? 0.025 15.777 4.725 1.00 69.19 80 GLN A CA 1
ATOM 597 C C . GLN A 1 80 ? 1.176 14.775 4.752 1.00 69.19 80 GLN A C 1
ATOM 599 O O . GLN A 1 80 ? 1.951 14.790 5.701 1.00 69.19 80 GLN A O 1
ATOM 604 N N . TYR A 1 81 ? 1.313 13.950 3.718 1.00 71.19 81 TYR A N 1
ATOM 605 C CA . TYR A 1 81 ? 2.438 13.019 3.598 1.00 71.19 81 TYR A CA 1
ATOM 606 C C . TYR A 1 81 ? 2.767 12.698 2.146 1.00 71.19 81 TYR A C 1
ATOM 608 O O . TYR A 1 81 ? 1.951 12.898 1.240 1.00 71.19 81 TYR A O 1
ATOM 616 N N . THR A 1 82 ? 3.972 12.177 1.921 1.00 70.12 82 THR A N 1
ATOM 617 C CA . THR A 1 82 ? 4.395 11.708 0.599 1.00 70.12 82 THR A CA 1
ATOM 618 C C . THR A 1 82 ? 4.216 10.199 0.503 1.00 70.12 82 THR A C 1
ATOM 620 O O . THR A 1 82 ? 4.894 9.446 1.190 1.00 70.12 82 THR A O 1
ATOM 623 N N . PHE A 1 83 ? 3.363 9.731 -0.404 1.00 70.50 83 PHE A N 1
ATOM 624 C CA . PHE A 1 83 ? 3.205 8.309 -0.696 1.00 70.50 83 PHE A CA 1
ATOM 625 C C . PHE A 1 83 ? 3.452 8.036 -2.170 1.00 70.50 83 PHE A C 1
ATOM 627 O O . PHE A 1 83 ? 2.881 8.695 -3.035 1.00 70.50 83 PHE A O 1
ATOM 634 N N . CYS A 1 84 ? 4.329 7.078 -2.476 1.00 71.62 84 CYS A N 1
ATOM 635 C CA . CYS A 1 84 ? 4.746 6.793 -3.853 1.00 71.62 84 CYS A CA 1
ATOM 636 C C . CYS A 1 84 ? 5.137 8.063 -4.625 1.00 71.62 84 CYS A C 1
ATOM 638 O O . CYS A 1 84 ? 4.737 8.260 -5.767 1.00 71.62 84 CYS A O 1
ATOM 640 N N . ARG A 1 85 ? 5.904 8.956 -3.979 1.00 71.12 85 ARG A N 1
ATOM 641 C CA . ARG A 1 85 ? 6.335 10.252 -4.539 1.00 71.12 85 ARG A CA 1
ATOM 642 C C . ARG A 1 85 ? 5.179 11.171 -4.977 1.00 71.12 85 ARG A C 1
ATOM 644 O O . ARG A 1 85 ? 5.414 12.133 -5.710 1.00 71.12 85 ARG A O 1
ATOM 651 N N . CYS A 1 86 ? 3.967 10.919 -4.498 1.00 67.56 86 CYS A N 1
ATOM 652 C CA . CYS A 1 86 ? 2.817 11.805 -4.593 1.00 67.56 86 CYS A CA 1
ATOM 653 C C . CYS A 1 86 ? 2.563 12.419 -3.213 1.00 67.56 86 CYS A C 1
ATOM 655 O O . CYS A 1 86 ? 2.508 11.709 -2.214 1.00 67.56 86 CYS A O 1
ATOM 657 N N . ASN A 1 87 ? 2.421 13.736 -3.155 1.00 68.75 87 ASN A N 1
ATOM 658 C CA . ASN A 1 87 ? 2.020 14.457 -1.959 1.00 68.75 87 ASN A CA 1
ATOM 659 C C . ASN A 1 87 ? 0.502 14.366 -1.800 1.00 68.75 87 ASN A C 1
ATOM 661 O O . ASN A 1 87 ? -0.260 14.737 -2.698 1.00 68.75 87 ASN A O 1
ATOM 665 N N . LEU A 1 88 ? 0.072 13.912 -0.634 1.00 64.75 88 LEU A N 1
ATOM 666 C CA . LEU A 1 88 ? -1.322 13.756 -0.257 1.00 64.75 88 LEU A CA 1
ATOM 667 C C . LEU A 1 88 ? -1.601 14.748 0.854 1.00 64.75 88 LEU A C 1
ATOM 669 O O . LEU A 1 88 ? -1.020 14.624 1.923 1.00 64.75 88 LEU A O 1
ATOM 673 N N . ILE A 1 89 ? -2.435 15.752 0.582 1.00 58.50 89 ILE A N 1
ATOM 674 C CA . ILE A 1 89 ? -2.677 16.872 1.510 1.00 58.50 89 ILE A CA 1
ATOM 675 C C . ILE A 1 89 ? -3.994 16.694 2.289 1.00 58.50 89 ILE A C 1
ATOM 677 O O . ILE A 1 89 ? -4.171 17.287 3.346 1.00 58.50 89 ILE A O 1
ATOM 681 N N . THR A 1 90 ? -4.889 15.839 1.781 1.00 57.94 90 THR A N 1
ATOM 682 C CA . THR A 1 90 ? -6.104 15.280 2.404 1.00 57.94 90 THR A CA 1
ATOM 683 C C . THR A 1 90 ? -6.559 14.072 1.558 1.00 57.94 90 THR A C 1
ATOM 685 O O . THR A 1 90 ? -6.010 13.827 0.483 1.00 57.94 90 THR A O 1
ATOM 688 N N . HIS A 1 91 ? -7.580 13.312 1.984 1.00 56.19 91 HIS A N 1
ATOM 689 C CA . HIS A 1 91 ? -8.149 12.171 1.233 1.00 56.19 91 HIS A CA 1
ATOM 690 C C . HIS A 1 91 ? -8.592 12.469 -0.220 1.00 56.19 91 HIS A C 1
ATOM 692 O O . HIS A 1 91 ? -8.965 11.533 -0.924 1.00 56.19 91 HIS A O 1
ATOM 698 N N . GLN A 1 92 ? -8.599 13.733 -0.656 1.00 54.66 92 GLN A N 1
ATOM 699 C CA . GLN A 1 92 ? -9.188 14.175 -1.924 1.00 54.66 92 GLN A CA 1
ATOM 700 C C . GLN A 1 92 ? -8.233 14.979 -2.817 1.00 54.66 92 GLN A C 1
ATOM 702 O O . GLN A 1 92 ? -8.566 15.220 -3.974 1.00 54.66 92 GLN A O 1
ATOM 707 N N . THR A 1 93 ? -7.048 15.363 -2.327 1.00 56.50 93 THR A N 1
ATOM 708 C CA . THR A 1 93 ? -6.106 16.177 -3.108 1.00 56.50 93 THR A CA 1
ATOM 709 C C . THR A 1 93 ? -4.760 15.478 -3.215 1.00 56.50 93 THR A C 1
ATOM 711 O O . THR A 1 93 ? -4.031 15.341 -2.227 1.00 56.50 93 THR A O 1
ATOM 714 N N . VAL A 1 94 ? -4.432 15.059 -4.438 1.00 61.59 94 VAL A N 1
ATOM 715 C CA . VAL A 1 94 ? -3.140 14.480 -4.815 1.00 61.59 94 VAL A CA 1
ATOM 716 C C . VAL A 1 94 ? -2.365 15.521 -5.614 1.00 61.59 94 VAL A C 1
ATOM 718 O O . VAL A 1 94 ? -2.869 16.065 -6.593 1.00 61.59 94 VAL A O 1
ATOM 721 N N . SER A 1 95 ? -1.126 15.788 -5.217 1.00 67.06 95 SER A N 1
ATOM 722 C CA . SER A 1 95 ? -0.161 16.531 -6.031 1.00 67.06 95 SER A CA 1
ATOM 723 C C . SER A 1 95 ? 1.099 15.697 -6.216 1.00 67.06 95 SER A C 1
ATOM 725 O O . SER A 1 95 ? 1.399 14.811 -5.421 1.00 67.06 95 SER A O 1
ATOM 727 N N . LEU A 1 96 ? 1.849 15.937 -7.285 1.00 68.88 96 LEU A N 1
ATOM 728 C CA . LEU A 1 96 ? 3.130 15.265 -7.476 1.00 68.88 96 LEU A CA 1
ATOM 729 C C . LEU A 1 96 ? 4.162 15.876 -6.525 1.00 68.88 96 LEU A C 1
ATOM 731 O O . LEU A 1 96 ? 4.230 17.098 -6.393 1.00 68.88 96 LEU A O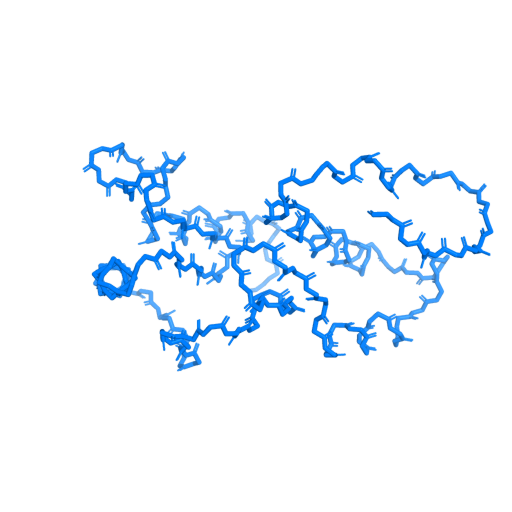 1
ATOM 735 N N . SER A 1 97 ? 4.975 15.042 -5.871 1.00 71.88 97 SER A N 1
ATOM 736 C CA . SER A 1 97 ? 6.053 15.563 -5.025 1.00 71.88 97 SER A CA 1
ATOM 737 C C . SER A 1 97 ? 7.074 16.333 -5.860 1.00 71.88 97 SER A C 1
ATOM 739 O O . SER A 1 97 ? 7.310 16.023 -7.031 1.00 71.88 97 SER A O 1
ATOM 741 N N . GLU A 1 98 ? 7.755 17.297 -5.245 1.00 74.88 98 GLU A N 1
ATOM 742 C CA . GLU A 1 98 ? 8.822 18.044 -5.916 1.00 74.88 98 GLU A CA 1
ATOM 743 C C . GLU A 1 98 ? 9.926 17.109 -6.437 1.00 74.88 98 GLU A C 1
ATOM 745 O O . GLU A 1 98 ? 10.427 17.285 -7.548 1.00 74.88 98 GLU A O 1
ATOM 750 N N . LYS A 1 99 ? 10.250 16.054 -5.674 1.00 73.19 99 LYS A N 1
ATOM 751 C CA . LYS A 1 99 ? 11.191 15.003 -6.090 1.00 73.19 99 LYS A CA 1
ATOM 752 C C . LYS A 1 99 ? 10.731 14.317 -7.379 1.00 73.19 99 LYS A C 1
ATOM 754 O O . LYS A 1 99 ? 11.551 14.085 -8.265 1.00 73.19 99 LYS A O 1
ATOM 759 N N . PHE A 1 100 ? 9.438 14.014 -7.504 1.00 70.44 100 PHE A N 1
ATOM 760 C CA . PHE A 1 100 ? 8.878 13.440 -8.727 1.00 70.44 100 PHE A CA 1
ATOM 761 C C . PHE A 1 100 ? 8.953 14.425 -9.892 1.00 70.44 100 PHE A C 1
ATOM 763 O O . PHE A 1 100 ? 9.483 14.077 -10.940 1.00 70.44 100 PHE A O 1
ATOM 770 N N . VAL A 1 101 ? 8.511 15.670 -9.697 1.00 73.12 101 VAL A N 1
ATOM 771 C CA . VAL A 1 101 ? 8.567 16.713 -10.735 1.00 73.12 101 VAL A CA 1
ATOM 772 C C . VAL A 1 101 ? 9.998 16.914 -11.233 1.00 73.12 101 VAL A C 1
ATOM 774 O O . VAL A 1 101 ? 10.228 17.006 -12.437 1.00 73.12 101 VAL A O 1
ATOM 777 N N . ARG A 1 102 ? 10.977 16.934 -10.326 1.00 77.38 102 ARG A N 1
ATOM 778 C CA . ARG A 1 102 ? 12.396 17.045 -10.673 1.00 77.38 102 ARG A CA 1
ATOM 779 C C . ARG A 1 102 ? 12.888 15.826 -11.455 1.00 77.38 102 ARG A C 1
ATOM 781 O O . ARG A 1 102 ? 13.616 15.998 -12.424 1.00 77.38 102 ARG A O 1
ATOM 788 N N . SER A 1 103 ? 12.450 14.624 -11.077 1.00 69.31 103 SER A N 1
ATOM 789 C CA . SER A 1 103 ? 12.758 13.385 -11.799 1.00 69.31 103 SER A CA 1
ATOM 790 C C . SER A 1 103 ? 12.191 13.396 -13.219 1.00 69.31 103 SER A C 1
ATOM 792 O O . SER A 1 103 ? 12.915 13.057 -14.143 1.00 69.31 103 SER A O 1
ATOM 794 N N . VAL A 1 104 ? 10.938 13.825 -13.404 1.00 70.25 104 VAL A N 1
ATOM 795 C CA . VAL A 1 104 ? 10.306 13.963 -14.730 1.00 70.25 104 VAL A CA 1
ATOM 796 C C . VAL A 1 104 ? 11.041 14.997 -15.578 1.00 70.25 104 VAL A C 1
ATOM 798 O O . VAL A 1 104 ? 11.309 14.760 -16.747 1.00 70.25 104 VAL A O 1
ATOM 801 N N . ARG A 1 105 ? 11.401 16.147 -14.995 1.00 73.88 105 ARG A N 1
ATOM 802 C CA . ARG A 1 105 ? 12.129 17.208 -15.712 1.00 73.88 105 ARG A CA 1
ATOM 803 C C . ARG A 1 105 ? 13.536 16.797 -16.139 1.00 73.88 105 ARG A C 1
ATOM 805 O O . ARG A 1 105 ? 14.043 17.346 -17.107 1.00 73.88 105 ARG A O 1
ATOM 812 N N . ALA A 1 106 ? 14.165 15.888 -15.399 1.00 77.06 106 ALA A N 1
ATOM 813 C CA . ALA A 1 106 ? 15.486 15.363 -15.721 1.00 77.06 106 ALA A CA 1
ATOM 814 C C . ALA A 1 106 ? 15.448 14.239 -16.770 1.00 77.06 106 ALA A C 1
ATOM 816 O O . ALA A 1 106 ? 16.507 13.830 -17.243 1.00 77.06 106 ALA A O 1
ATOM 817 N N . MET A 1 107 ? 14.263 13.723 -17.118 1.00 76.00 107 MET A N 1
ATOM 818 C CA . MET A 1 107 ? 14.143 12.646 -18.095 1.00 76.00 107 MET A CA 1
ATOM 819 C C . MET A 1 107 ? 14.429 13.133 -19.523 1.00 76.00 107 MET A C 1
ATOM 821 O O . MET A 1 107 ? 14.145 14.290 -19.856 1.00 76.00 107 MET A O 1
ATOM 825 N N . PRO A 1 108 ? 14.956 12.246 -20.388 1.00 67.31 108 PRO A N 1
ATOM 826 C CA . PRO A 1 108 ? 15.098 12.522 -21.810 1.00 67.31 108 PRO A CA 1
ATOM 827 C C . PRO A 1 108 ? 13.747 12.852 -22.458 1.00 67.31 108 PRO A C 1
ATOM 829 O O . PRO A 1 108 ? 12.679 12.537 -21.930 1.00 67.31 108 PRO A O 1
ATOM 832 N N . THR A 1 109 ? 13.783 13.452 -23.650 1.00 75.25 109 THR A N 1
ATOM 833 C CA . THR A 1 109 ? 12.560 13.684 -24.435 1.00 75.25 109 THR A CA 1
ATOM 834 C C . THR A 1 109 ? 11.786 12.382 -24.640 1.00 75.25 109 THR A C 1
ATOM 836 O O . THR A 1 109 ? 12.380 11.303 -24.671 1.00 75.25 109 THR A O 1
ATOM 839 N N . LEU A 1 110 ? 10.466 12.473 -24.828 1.00 65.50 110 LEU A N 1
ATOM 840 C CA . LEU A 1 110 ? 9.583 11.305 -24.922 1.00 65.50 110 LEU A CA 1
ATOM 841 C C . LEU A 1 110 ? 10.064 10.260 -25.953 1.00 65.50 110 LEU A C 1
ATOM 843 O O . LEU A 1 110 ? 9.958 9.061 -25.723 1.00 65.50 110 LEU A O 1
ATOM 847 N N . ASN A 1 111 ? 10.666 10.731 -27.049 1.00 70.56 111 ASN A N 1
ATOM 848 C CA . ASN A 1 111 ? 11.195 9.919 -28.151 1.00 70.56 111 ASN A CA 1
ATOM 849 C C . ASN A 1 111 ? 12.511 9.187 -27.824 1.00 70.56 111 ASN A C 1
ATOM 851 O O . ASN A 1 111 ? 12.989 8.389 -28.623 1.00 70.56 111 ASN A O 1
ATOM 855 N N . SER A 1 112 ? 13.109 9.487 -26.674 1.00 73.31 112 SER A N 1
ATOM 856 C CA . SER A 1 112 ? 14.373 8.927 -26.180 1.00 73.31 112 SER A CA 1
ATOM 857 C C . SER A 1 112 ? 14.226 8.193 -24.843 1.00 73.31 112 SER A C 1
ATOM 859 O O . SER A 1 112 ? 15.226 7.735 -24.299 1.00 73.31 112 SER A O 1
ATOM 861 N N . LEU A 1 113 ? 13.003 8.083 -24.310 1.00 75.31 113 LEU A N 1
ATOM 862 C CA . LEU A 1 113 ? 12.737 7.318 -23.093 1.00 75.31 113 LEU A CA 1
ATOM 863 C C . LEU A 1 113 ? 12.950 5.825 -23.344 1.00 75.31 113 LEU A C 1
ATOM 865 O O . LEU A 1 113 ? 12.449 5.256 -24.315 1.00 75.31 113 LEU A O 1
ATOM 869 N N . THR A 1 114 ? 13.647 5.176 -22.421 1.00 80.25 114 THR A N 1
ATOM 870 C CA . THR A 1 114 ? 13.719 3.717 -22.376 1.00 80.25 114 THR A CA 1
ATOM 871 C C . THR A 1 114 ? 12.384 3.126 -21.911 1.00 80.25 114 THR A C 1
ATOM 873 O O . THR A 1 114 ? 11.598 3.778 -21.220 1.00 80.25 114 THR A O 1
ATOM 876 N N . ILE A 1 115 ? 12.134 1.852 -22.238 1.00 73.19 115 ILE A N 1
ATOM 877 C CA . ILE A 1 115 ? 10.939 1.118 -21.778 1.00 73.19 115 ILE A CA 1
ATOM 878 C C . ILE A 1 115 ? 10.818 1.184 -20.250 1.00 73.19 115 ILE A C 1
ATOM 880 O O . ILE A 1 115 ? 9.736 1.435 -19.731 1.00 73.19 115 ILE A O 1
ATOM 884 N N . LEU A 1 116 ? 11.938 1.039 -19.536 1.00 73.44 116 LEU A N 1
ATOM 885 C CA . LEU A 1 116 ? 11.971 1.091 -18.076 1.00 73.44 116 LEU A CA 1
ATOM 886 C C . LEU A 1 116 ? 11.493 2.447 -17.536 1.00 73.44 116 LEU A C 1
ATOM 888 O O . LEU A 1 116 ? 10.761 2.500 -16.551 1.00 73.44 116 LEU A O 1
ATOM 892 N N . GLU A 1 117 ? 11.887 3.547 -18.174 1.00 71.81 117 GLU A N 1
ATOM 893 C CA . GLU A 1 117 ? 11.480 4.891 -17.758 1.00 71.81 117 GLU A CA 1
ATOM 894 C C . GLU A 1 117 ? 10.015 5.184 -18.108 1.00 71.81 117 GLU A C 1
ATOM 896 O O . GLU A 1 117 ? 9.318 5.838 -17.328 1.00 71.81 117 GLU A O 1
ATOM 901 N N . MET A 1 118 ? 9.515 4.660 -19.234 1.00 75.94 118 MET A N 1
ATOM 902 C CA . MET A 1 118 ? 8.091 4.734 -19.575 1.00 75.94 118 MET A CA 1
ATOM 903 C C . MET A 1 118 ? 7.228 3.928 -18.599 1.00 75.94 118 MET A C 1
ATOM 905 O O . MET A 1 118 ? 6.216 4.438 -18.120 1.00 75.94 118 MET A O 1
ATOM 909 N N . GLU A 1 119 ? 7.634 2.702 -18.264 1.00 73.94 119 GLU A N 1
ATOM 910 C CA . GLU A 1 119 ? 6.960 1.866 -17.264 1.00 73.94 119 GLU A CA 1
ATOM 911 C C . GLU A 1 119 ? 6.968 2.543 -15.894 1.00 73.94 119 GLU A C 1
ATOM 913 O O . GLU A 1 119 ? 5.935 2.613 -15.227 1.00 73.94 119 GLU A O 1
ATOM 918 N N . PHE A 1 120 ? 8.111 3.114 -15.506 1.00 71.75 120 PHE A N 1
ATOM 919 C CA . PHE A 1 120 ? 8.239 3.898 -14.286 1.00 71.75 120 PHE A CA 1
ATOM 920 C C . PHE A 1 120 ? 7.221 5.042 -14.275 1.00 71.75 120 PHE A C 1
ATOM 922 O O . PHE A 1 120 ? 6.434 5.135 -13.336 1.00 71.75 120 PHE A O 1
ATOM 929 N N . MET A 1 121 ? 7.151 5.852 -15.335 1.00 73.12 121 MET A N 1
ATOM 930 C CA . MET A 1 121 ? 6.187 6.952 -15.443 1.00 73.12 121 MET A CA 1
ATOM 931 C C . MET A 1 121 ? 4.735 6.494 -15.372 1.00 73.12 121 MET A C 1
ATOM 933 O O . MET A 1 121 ? 3.982 6.975 -14.523 1.00 73.12 121 MET A O 1
ATOM 937 N N . ALA A 1 122 ? 4.357 5.544 -16.226 1.00 74.38 122 ALA A N 1
ATOM 938 C CA . ALA A 1 122 ? 3.001 5.016 -16.283 1.00 74.38 122 ALA A CA 1
ATOM 939 C C . ALA A 1 122 ? 2.558 4.476 -14.919 1.00 74.38 122 ALA A C 1
ATOM 941 O O . ALA A 1 122 ? 1.434 4.730 -14.495 1.00 74.38 122 ALA A O 1
ATOM 942 N N . SER A 1 123 ? 3.458 3.809 -14.194 1.00 71.81 123 SER A N 1
ATOM 943 C CA . SER A 1 123 ? 3.162 3.225 -12.888 1.00 71.81 123 SER A CA 1
ATOM 944 C C . SER A 1 123 ? 2.756 4.272 -11.833 1.00 71.81 123 SER A C 1
ATOM 946 O O . SER A 1 123 ? 1.767 4.072 -11.127 1.00 71.81 123 SER A O 1
ATOM 948 N N . TYR A 1 124 ? 3.424 5.432 -11.774 1.00 70.00 124 TYR A N 1
ATOM 949 C CA . TYR A 1 124 ? 3.059 6.500 -10.831 1.00 70.00 124 TYR A CA 1
ATOM 950 C C . TYR A 1 124 ? 1.771 7.216 -11.220 1.00 70.00 124 TYR A C 1
ATOM 952 O O . TYR A 1 124 ? 0.958 7.515 -10.347 1.00 70.00 124 TYR A O 1
ATOM 960 N N . PHE A 1 125 ? 1.560 7.471 -12.515 1.00 71.69 125 PHE A N 1
ATOM 961 C CA . PHE A 1 125 ? 0.305 8.064 -12.981 1.00 71.69 125 PHE A CA 1
ATOM 962 C C . PHE A 1 125 ? -0.883 7.139 -12.708 1.00 71.69 125 PHE A C 1
ATOM 964 O O . PHE A 1 125 ? -1.942 7.608 -12.296 1.00 71.69 125 PHE A O 1
ATOM 971 N N . LEU A 1 126 ? -0.695 5.827 -12.863 1.00 71.62 126 LEU A N 1
ATOM 972 C CA . LEU A 1 126 ? -1.706 4.817 -12.559 1.00 71.62 126 LEU A CA 1
ATOM 973 C C . LEU A 1 126 ? -2.061 4.792 -11.076 1.00 71.62 126 LEU A C 1
ATOM 975 O O . LEU A 1 126 ? -3.238 4.734 -10.727 1.00 71.62 126 LEU A O 1
ATOM 979 N N . TYR A 1 127 ? -1.063 4.929 -10.207 1.00 67.88 127 TYR A N 1
ATOM 980 C CA . TYR A 1 127 ? -1.294 5.047 -8.775 1.00 67.88 127 TYR A CA 1
ATOM 981 C C . TYR A 1 127 ? -2.008 6.359 -8.394 1.00 67.88 127 TYR A C 1
ATOM 983 O O . TYR A 1 127 ? -2.977 6.340 -7.635 1.00 67.88 127 TYR A O 1
ATOM 991 N N . ALA A 1 128 ? -1.590 7.496 -8.961 1.00 68.06 128 ALA A N 1
ATOM 992 C CA . ALA A 1 128 ? -2.244 8.784 -8.725 1.00 68.06 128 ALA A CA 1
ATOM 993 C C . ALA A 1 128 ? -3.721 8.763 -9.160 1.00 68.06 128 ALA A C 1
ATOM 995 O O . ALA A 1 128 ? -4.591 9.219 -8.418 1.00 68.06 128 ALA A O 1
ATOM 996 N N . ALA A 1 129 ? -4.010 8.173 -10.322 1.00 69.75 129 ALA A N 1
ATOM 997 C CA . ALA A 1 129 ? -5.369 7.987 -10.822 1.00 69.75 129 ALA A CA 1
ATOM 998 C C . ALA A 1 129 ? -6.200 7.059 -9.919 1.00 69.75 129 ALA A C 1
ATOM 1000 O O . ALA A 1 129 ? -7.351 7.368 -9.613 1.00 69.75 129 ALA A O 1
ATOM 1001 N N . ALA A 1 130 ? -5.606 5.964 -9.427 1.00 69.69 130 ALA A N 1
ATOM 1002 C CA . ALA A 1 130 ? -6.266 5.046 -8.500 1.00 69.69 130 ALA A CA 1
ATOM 1003 C C . ALA A 1 130 ? -6.686 5.742 -7.194 1.00 69.69 130 ALA A C 1
ATOM 1005 O O . ALA A 1 130 ? -7.816 5.555 -6.745 1.00 69.69 130 ALA A O 1
ATOM 1006 N N . ILE A 1 131 ? -5.830 6.598 -6.622 1.00 65.44 131 ILE A N 1
ATOM 1007 C CA . ILE A 1 131 ? -6.188 7.386 -5.430 1.00 65.44 131 ILE A CA 1
ATOM 1008 C C . ILE A 1 131 ? -7.300 8.390 -5.736 1.00 65.44 131 ILE A C 1
ATOM 1010 O O . ILE A 1 131 ? -8.222 8.558 -4.937 1.00 65.44 131 ILE A O 1
ATOM 1014 N N . LEU A 1 132 ? -7.202 9.080 -6.874 1.00 65.12 132 LEU A N 1
ATOM 1015 C CA . LEU A 1 132 ? -8.177 10.091 -7.283 1.00 65.12 132 LEU A CA 1
ATOM 1016 C C . LEU A 1 132 ? -9.512 9.481 -7.735 1.00 65.12 132 LEU A C 1
ATOM 1018 O O . LEU A 1 132 ? -10.465 10.224 -7.957 1.00 65.12 132 LEU A O 1
ATOM 1022 N N . CYS A 1 133 ? -9.604 8.150 -7.847 1.00 63.38 133 CYS A N 1
ATOM 1023 C CA . CYS A 1 133 ? -10.737 7.451 -8.451 1.00 63.38 133 CYS A CA 1
ATOM 1024 C C . CYS A 1 133 ? -11.043 7.974 -9.871 1.00 63.38 133 CYS A C 1
ATOM 1026 O O . CYS A 1 133 ? -12.194 8.008 -10.308 1.00 63.38 133 CYS A O 1
ATOM 1028 N N . THR A 1 134 ? -10.010 8.413 -10.594 1.00 59.94 134 THR A N 1
ATOM 1029 C CA . THR A 1 134 ? -10.126 8.907 -11.967 1.00 59.94 134 THR A CA 1
ATOM 1030 C C . THR A 1 134 ? -9.660 7.838 -12.943 1.00 59.94 134 THR A C 1
ATOM 1032 O O . THR A 1 134 ? -8.760 7.042 -12.666 1.00 59.94 134 THR A O 1
ATOM 1035 N N . ARG A 1 135 ? -10.291 7.782 -14.118 1.00 55.94 135 ARG A N 1
ATOM 1036 C CA . ARG A 1 135 ? -9.814 6.918 -15.196 1.00 55.94 135 ARG A CA 1
ATOM 1037 C C . ARG A 1 135 ? -8.569 7.560 -15.797 1.00 55.94 135 ARG A C 1
ATOM 1039 O O . ARG A 1 135 ? -8.635 8.666 -16.317 1.00 55.94 135 ARG A O 1
ATOM 1046 N N . LEU A 1 136 ? -7.451 6.832 -15.803 1.00 51.12 136 LEU A N 1
ATOM 1047 C CA . LEU A 1 136 ? -6.264 7.202 -16.590 1.00 51.12 136 LEU A CA 1
ATOM 1048 C C . LEU A 1 136 ? -6.615 7.508 -18.057 1.00 51.12 136 LEU A C 1
ATOM 1050 O O . LEU A 1 136 ? -5.990 8.352 -18.693 1.00 51.12 136 LEU A O 1
ATOM 1054 N N . CYS A 1 137 ? -7.619 6.806 -18.588 1.00 47.16 137 CYS A N 1
ATOM 1055 C CA . CYS A 1 137 ? -7.996 6.848 -19.994 1.00 47.16 137 CYS A CA 1
ATOM 1056 C C . CYS A 1 137 ? -8.652 8.159 -20.447 1.00 47.16 137 CYS A C 1
ATOM 1058 O O . CYS A 1 137 ? -8.727 8.366 -21.653 1.00 47.16 137 CYS A O 1
ATOM 1060 N N . ASP A 1 138 ? -9.061 9.051 -19.540 1.00 44.16 138 ASP A N 1
ATOM 1061 C CA . ASP A 1 138 ? -9.603 10.354 -19.953 1.00 44.16 138 ASP A CA 1
ATOM 1062 C C . ASP A 1 138 ? -8.484 11.342 -20.362 1.00 44.16 138 ASP A C 1
ATOM 1064 O O . ASP A 1 138 ? -8.768 12.360 -20.985 1.00 44.16 138 ASP A O 1
ATOM 1068 N N . TYR A 1 139 ? -7.203 11.020 -20.096 1.00 42.91 139 TYR A N 1
ATOM 1069 C CA . TYR A 1 139 ? -6.054 11.899 -20.394 1.00 42.91 139 TYR A CA 1
ATOM 1070 C C . TYR A 1 139 ? -4.855 11.244 -21.108 1.00 42.91 139 TYR A C 1
ATOM 1072 O O . TYR A 1 139 ? -3.882 11.938 -21.397 1.00 42.91 139 TYR A O 1
ATOM 1080 N N . TYR A 1 140 ? -4.892 9.947 -21.437 1.00 43.84 140 TYR A N 1
ATOM 1081 C CA . TYR A 1 140 ? -3.737 9.248 -22.033 1.00 43.84 140 TYR A CA 1
ATOM 1082 C C . TYR A 1 140 ? -4.073 8.375 -23.251 1.00 43.84 140 TYR A C 1
ATOM 1084 O O . TYR A 1 140 ? -3.492 7.305 -23.438 1.00 43.84 140 TYR A O 1
ATOM 1092 N N . LEU A 1 141 ? -4.946 8.847 -24.147 1.00 33.62 141 LEU A N 1
ATOM 1093 C CA . LEU A 1 141 ? -4.788 8.450 -25.547 1.00 33.62 141 LEU A CA 1
ATOM 1094 C C . LEU A 1 141 ? -3.547 9.172 -26.077 1.00 33.62 141 LEU A C 1
ATOM 1096 O O . LEU A 1 141 ? -3.595 10.347 -26.428 1.00 33.62 141 LEU A O 1
ATOM 1100 N N . PHE A 1 142 ? -2.423 8.454 -26.086 1.00 40.22 142 PHE A N 1
ATOM 1101 C CA . PHE A 1 142 ? -1.238 8.781 -26.872 1.00 40.22 142 PHE A CA 1
ATOM 1102 C C . PHE A 1 142 ? -1.651 8.891 -28.347 1.00 40.22 142 PHE A C 1
ATOM 1104 O O . PHE A 1 142 ? -1.538 7.936 -29.111 1.00 40.22 142 PHE A O 1
ATOM 1111 N N . HIS A 1 143 ? -2.150 10.056 -28.755 1.00 30.84 143 HIS A N 1
ATOM 1112 C CA . HIS A 1 143 ? -2.169 10.436 -30.153 1.00 30.84 143 HIS A CA 1
ATOM 1113 C C . HIS A 1 143 ? -0.998 11.381 -30.390 1.00 30.84 143 HIS A C 1
ATOM 1115 O O . HIS A 1 143 ? -0.888 12.451 -29.799 1.00 30.84 143 HIS A O 1
ATOM 1121 N N . GLN A 1 144 ? -0.086 10.912 -31.233 1.00 32.53 144 GLN A N 1
ATOM 1122 C CA . GLN 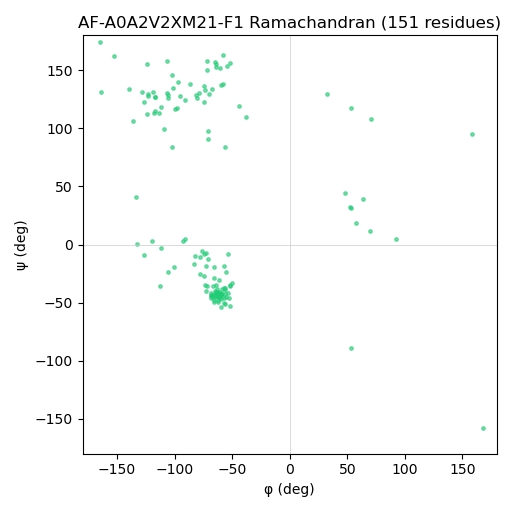A 1 144 ? 1.004 11.653 -31.848 1.00 32.53 144 GLN A CA 1
ATOM 1123 C C . GLN A 1 144 ? 0.576 13.081 -32.222 1.00 32.53 144 GLN A C 1
ATOM 1125 O O . GLN A 1 144 ? -0.198 13.270 -33.156 1.00 32.53 144 GLN A O 1
ATOM 1130 N N . GLY A 1 145 ? 1.090 14.078 -31.502 1.00 31.81 145 GLY A N 1
ATOM 1131 C CA . GLY A 1 145 ? 0.852 15.480 -31.832 1.00 31.81 145 GLY A CA 1
ATOM 1132 C C . GLY A 1 145 ? 1.048 16.423 -30.653 1.00 31.81 145 GLY A C 1
ATOM 1133 O O . GLY A 1 145 ? 0.126 16.655 -29.892 1.00 31.81 145 GLY A O 1
ATOM 1134 N N . SER A 1 146 ? 2.258 16.976 -30.572 1.00 32.38 146 SER A N 1
ATOM 1135 C CA . SER A 1 146 ? 2.580 18.326 -30.093 1.00 32.38 146 SER A CA 1
ATOM 1136 C C . SER A 1 146 ? 2.076 18.777 -28.714 1.00 32.38 146 SER A C 1
ATOM 1138 O O . SER A 1 146 ? 0.896 18.980 -28.458 1.00 32.38 146 SER A O 1
ATOM 1140 N N . ALA A 1 147 ? 3.052 19.066 -27.853 1.00 43.72 147 ALA A N 1
ATOM 1141 C CA . ALA A 1 147 ? 2.910 19.742 -26.573 1.00 43.72 147 ALA A CA 1
ATOM 1142 C C . ALA A 1 147 ? 1.989 20.969 -26.630 1.00 43.72 147 ALA A C 1
ATOM 1144 O O . ALA A 1 147 ? 2.343 21.950 -27.279 1.00 43.72 147 ALA A O 1
ATOM 1145 N N . THR A 1 148 ? 0.884 20.983 -25.880 1.00 32.78 148 THR A N 1
ATOM 1146 C CA . THR A 1 148 ? 0.374 22.219 -25.261 1.00 32.78 148 THR A CA 1
ATOM 1147 C C . THR A 1 148 ? -0.646 21.934 -24.153 1.00 32.78 148 THR A C 1
ATOM 1149 O O . THR A 1 148 ? -1.617 21.219 -24.355 1.00 32.78 148 THR A O 1
ATOM 1152 N N . THR A 1 149 ? -0.421 22.586 -23.008 1.00 34.19 149 THR A N 1
ATOM 1153 C CA . THR A 1 149 ? -1.426 23.040 -22.029 1.00 34.19 149 THR A CA 1
ATOM 1154 C C . THR A 1 149 ? -2.168 21.993 -21.188 1.00 34.19 149 THR A C 1
ATOM 1156 O O . THR A 1 149 ? -3.126 21.369 -21.624 1.00 34.19 149 THR A O 1
ATOM 1159 N N . ILE A 1 150 ? -1.825 21.946 -19.895 1.00 34.59 150 ILE A N 1
ATOM 1160 C CA . ILE A 1 150 ? -2.709 21.442 -18.835 1.00 34.59 150 ILE A CA 1
ATOM 1161 C C . ILE A 1 150 ? -3.151 22.654 -18.002 1.00 34.59 150 ILE A C 1
ATOM 1163 O O . ILE A 1 150 ? -2.402 23.140 -17.155 1.00 34.59 150 ILE A O 1
ATOM 1167 N N . ILE A 1 151 ? -4.361 23.162 -18.260 1.00 37.97 151 ILE A N 1
ATOM 1168 C CA . ILE A 1 151 ? -5.105 24.037 -17.344 1.00 37.97 151 ILE A CA 1
ATOM 1169 C C . ILE A 1 151 ? -6.494 23.426 -17.130 1.00 37.97 151 ILE A C 1
ATOM 1171 O O . ILE A 1 151 ? -7.223 23.227 -18.092 1.00 37.97 151 ILE A O 1
ATOM 1175 N N . ARG A 1 152 ? -6.784 23.177 -15.843 1.00 31.22 152 ARG A N 1
ATOM 1176 C CA . ARG A 1 152 ? -8.070 23.131 -15.114 1.00 31.22 152 ARG A CA 1
ATOM 1177 C C . ARG A 1 152 ? -9.336 22.665 -15.845 1.00 31.22 152 ARG A C 1
ATOM 1179 O O . ARG A 1 152 ? -9.802 23.352 -16.744 1.00 31.22 152 ARG A O 1
ATOM 1186 N N . THR A 1 153 ? -10.022 21.715 -15.209 1.00 35.78 153 THR A N 1
ATOM 1187 C CA . THR A 1 153 ? -11.322 21.953 -14.543 1.00 35.78 153 THR A CA 1
ATOM 1188 C C . THR A 1 153 ? -11.424 21.066 -13.318 1.00 35.78 153 THR A C 1
ATOM 1190 O O . THR A 1 153 ? -11.082 19.873 -13.464 1.00 35.78 153 THR A O 1
#